Protein AF-A0A7S3I165-F1 (afdb_monomer_lite)

Structure (mmCIF, N/CA/C/O backbone):
data_AF-A0A7S3I165-F1
#
_entry.id   AF-A0A7S3I165-F1
#
loop_
_atom_site.group_PDB
_atom_site.id
_atom_site.type_symbol
_atom_site.label_atom_id
_atom_site.label_alt_id
_atom_site.label_comp_id
_atom_site.label_asym_id
_atom_site.label_entity_id
_atom_site.label_seq_id
_atom_site.pdbx_PDB_ins_code
_atom_site.Cartn_x
_atom_site.Cartn_y
_atom_site.Cartn_z
_atom_site.occupancy
_atom_site.B_iso_or_equiv
_atom_site.auth_seq_id
_atom_site.auth_comp_id
_atom_site.auth_asym_id
_atom_site.auth_atom_id
_atom_site.pdbx_PDB_model_num
ATOM 1 N N . MET A 1 1 ? 26.172 12.595 -16.858 1.00 38.69 1 MET A N 1
ATOM 2 C CA . MET A 1 1 ? 26.103 12.076 -15.472 1.00 38.69 1 MET A CA 1
ATOM 3 C C . MET A 1 1 ? 24.673 12.097 -14.900 1.00 38.69 1 MET A C 1
ATOM 5 O O . MET A 1 1 ? 24.503 12.187 -13.697 1.00 38.69 1 MET A O 1
ATOM 9 N N . GLY A 1 2 ? 23.632 11.937 -15.726 1.00 49.41 2 GLY A N 1
ATOM 10 C CA . GLY A 1 2 ? 22.274 11.614 -15.270 1.00 49.41 2 GLY A CA 1
ATOM 11 C C . GLY A 1 2 ? 21.888 10.296 -15.925 1.00 49.41 2 GLY A C 1
ATOM 12 O O . GLY A 1 2 ? 21.919 10.243 -17.148 1.00 49.41 2 GLY A O 1
ATOM 13 N N . ASN A 1 3 ? 21.726 9.228 -15.138 1.00 54.91 3 ASN A N 1
ATOM 14 C CA . ASN A 1 3 ? 21.084 7.957 -15.533 1.00 54.91 3 ASN A CA 1
ATOM 15 C C . ASN A 1 3 ? 21.240 6.853 -14.476 1.00 54.91 3 ASN A C 1
ATOM 17 O O . ASN A 1 3 ? 20.442 5.925 -14.469 1.00 54.91 3 ASN A O 1
ATOM 21 N N . ILE A 1 4 ? 22.240 6.921 -13.590 1.00 58.25 4 ILE A N 1
ATOM 22 C CA . ILE A 1 4 ? 22.475 5.845 -12.608 1.00 58.25 4 ILE A CA 1
ATOM 23 C C . ILE A 1 4 ? 21.462 5.932 -11.459 1.00 58.25 4 ILE A C 1
ATOM 25 O O . ILE A 1 4 ? 20.761 4.960 -11.199 1.00 58.25 4 ILE A O 1
ATOM 29 N N . ALA A 1 5 ? 21.303 7.114 -10.854 1.00 59.91 5 ALA A N 1
ATOM 30 C CA . ALA A 1 5 ? 20.347 7.326 -9.764 1.00 59.91 5 ALA A CA 1
ATOM 31 C C . ALA A 1 5 ? 18.891 7.043 -10.191 1.00 59.91 5 ALA A C 1
ATOM 33 O O . ALA A 1 5 ? 18.150 6.370 -9.478 1.00 59.91 5 ALA A O 1
ATOM 34 N N . ASP A 1 6 ? 18.500 7.470 -11.396 1.00 59.09 6 ASP A N 1
ATOM 35 C CA . ASP A 1 6 ? 17.156 7.218 -11.935 1.00 59.09 6 ASP A CA 1
ATOM 36 C C . ASP A 1 6 ? 16.904 5.737 -12.254 1.00 59.09 6 ASP A C 1
ATOM 38 O O . ASP A 1 6 ? 15.786 5.244 -12.082 1.00 59.09 6 ASP A O 1
ATOM 42 N N . ALA A 1 7 ? 17.923 5.009 -12.722 1.00 62.78 7 ALA A N 1
ATOM 43 C CA . ALA A 1 7 ? 17.817 3.573 -12.967 1.00 62.78 7 ALA A CA 1
ATOM 44 C C . ALA A 1 7 ? 17.691 2.786 -11.652 1.00 62.78 7 ALA A C 1
ATOM 46 O O . ALA A 1 7 ? 16.882 1.860 -11.555 1.00 62.78 7 ALA A O 1
ATOM 47 N N . GLU A 1 8 ? 18.433 3.186 -10.622 1.00 63.25 8 GLU A N 1
ATOM 48 C CA . GLU A 1 8 ? 18.399 2.565 -9.297 1.00 63.25 8 GLU A CA 1
ATOM 49 C C . GLU A 1 8 ? 17.051 2.798 -8.592 1.00 63.25 8 GLU A C 1
ATOM 51 O O . GLU A 1 8 ? 16.436 1.858 -8.084 1.00 63.25 8 GLU A O 1
ATOM 56 N N . LEU A 1 9 ? 16.508 4.018 -8.673 1.00 61.22 9 LEU A N 1
ATOM 57 C CA . LEU A 1 9 ? 15.174 4.373 -8.171 1.00 61.22 9 LEU A CA 1
ATOM 58 C C . LEU A 1 9 ? 14.053 3.541 -8.806 1.00 61.22 9 LEU A C 1
ATOM 60 O O . LEU A 1 9 ? 13.153 3.047 -8.110 1.00 61.22 9 LEU A O 1
ATOM 64 N N . LYS A 1 10 ? 14.107 3.362 -10.132 1.00 69.12 10 LYS A N 1
ATOM 65 C CA . LYS A 1 10 ? 13.148 2.528 -10.872 1.00 69.12 10 LYS A CA 1
ATOM 66 C C . LYS A 1 10 ? 13.268 1.059 -10.477 1.00 69.12 10 LYS A C 1
ATOM 68 O O . LYS A 1 10 ? 12.247 0.408 -10.260 1.00 69.12 10 LYS A O 1
ATOM 73 N N . THR A 1 11 ? 14.494 0.566 -10.318 1.00 78.50 11 THR A N 1
ATOM 74 C CA . THR A 1 11 ? 14.770 -0.816 -9.900 1.00 78.50 11 THR A CA 1
ATOM 75 C C . THR A 1 11 ? 14.236 -1.083 -8.494 1.00 78.50 11 THR A C 1
ATOM 77 O O . THR A 1 11 ? 13.520 -2.057 -8.281 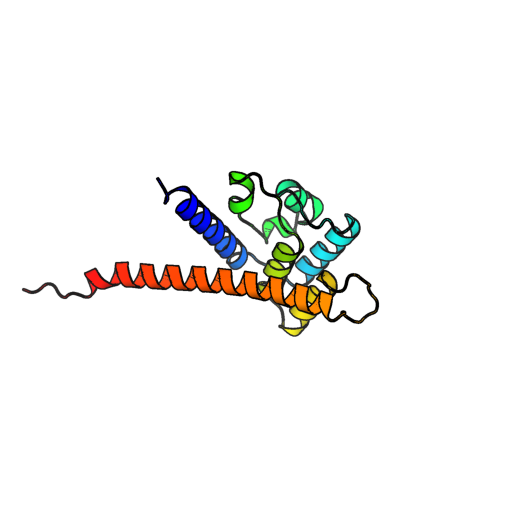1.00 78.50 11 THR A O 1
ATOM 80 N N . ASN A 1 12 ? 14.474 -0.180 -7.543 1.00 81.31 12 ASN A N 1
ATOM 81 C CA . ASN A 1 12 ? 14.004 -0.354 -6.169 1.00 81.31 12 ASN A CA 1
ATOM 82 C C . ASN A 1 12 ? 12.474 -0.276 -6.055 1.00 81.31 12 ASN A C 1
ATOM 84 O O . ASN A 1 12 ? 11.866 -1.031 -5.295 1.00 81.31 12 ASN A O 1
ATOM 88 N N . SER A 1 13 ? 11.835 0.593 -6.843 1.00 80.44 13 SER A N 1
ATOM 89 C CA . SER A 1 13 ? 10.369 0.683 -6.904 1.00 80.44 13 SER A CA 1
ATOM 90 C C . SER A 1 13 ? 9.738 -0.575 -7.514 1.00 80.44 13 SER A C 1
ATOM 92 O O . SER A 1 13 ? 8.709 -1.048 -7.028 1.00 80.44 13 SER A O 1
ATOM 94 N N . LEU A 1 14 ? 10.379 -1.153 -8.536 1.00 83.75 14 LEU A N 1
ATOM 95 C CA . LEU A 1 14 ? 9.994 -2.439 -9.119 1.00 83.75 14 LEU A CA 1
ATOM 96 C C . LEU A 1 14 ? 10.097 -3.573 -8.091 1.00 83.75 14 LEU A C 1
ATOM 98 O O . LEU A 1 14 ? 9.130 -4.310 -7.905 1.00 83.75 14 LEU A O 1
ATOM 102 N N . MET A 1 15 ? 11.231 -3.676 -7.395 1.00 87.44 15 MET A N 1
ATOM 103 C CA . MET A 1 15 ? 11.465 -4.709 -6.380 1.00 87.44 15 MET A CA 1
ATOM 104 C C . MET A 1 15 ? 10.423 -4.650 -5.258 1.00 87.44 15 MET A C 1
ATOM 106 O O . MET A 1 15 ? 9.931 -5.689 -4.814 1.00 87.44 15 MET A O 1
ATOM 110 N N . PHE A 1 16 ? 10.032 -3.446 -4.828 1.00 90.19 16 PHE A N 1
ATOM 111 C CA . PHE A 1 16 ? 8.940 -3.284 -3.871 1.00 90.19 16 PHE A CA 1
ATOM 112 C C . PHE A 1 16 ? 7.608 -3.799 -4.434 1.00 90.19 16 PHE A C 1
ATOM 114 O O . PHE A 1 16 ? 6.975 -4.642 -3.799 1.00 90.19 16 PHE A O 1
ATOM 121 N N . SER A 1 17 ? 7.204 -3.367 -5.634 1.00 87.00 17 SER A N 1
ATOM 122 C CA . SER A 1 17 ? 5.940 -3.806 -6.246 1.00 87.00 17 SER A CA 1
ATOM 123 C C . SER A 1 17 ? 5.863 -5.329 -6.389 1.00 87.00 17 SER A C 1
ATOM 125 O O . SER A 1 17 ? 4.840 -5.923 -6.061 1.00 87.00 17 SER A O 1
ATOM 127 N N . GLN A 1 18 ? 6.952 -5.968 -6.825 1.00 88.94 18 GLN A N 1
ATOM 128 C CA . GLN A 1 18 ? 7.033 -7.427 -6.937 1.00 88.94 18 GLN A CA 1
ATOM 129 C C . GLN A 1 18 ? 6.922 -8.114 -5.572 1.00 88.94 18 GLN A C 1
ATOM 131 O O . GLN A 1 18 ? 6.242 -9.129 -5.442 1.00 88.94 18 GLN A O 1
ATOM 136 N N . SER A 1 19 ? 7.552 -7.548 -4.538 1.00 92.75 19 SER A N 1
ATOM 137 C CA . SER A 1 19 ? 7.481 -8.091 -3.178 1.00 92.75 19 SER A CA 1
ATOM 138 C C . SER A 1 19 ? 6.066 -8.029 -2.587 1.00 92.75 19 SER A C 1
ATOM 140 O O . SER A 1 19 ? 5.623 -8.975 -1.934 1.00 92.75 19 SER A O 1
ATOM 142 N N . VAL A 1 20 ? 5.318 -6.957 -2.879 1.00 92.56 20 VAL A N 1
ATOM 143 C CA . VAL A 1 20 ? 3.907 -6.820 -2.488 1.00 92.56 20 VAL A CA 1
ATOM 144 C C . VAL A 1 20 ? 3.046 -7.841 -3.235 1.00 92.56 20 VAL A C 1
ATOM 146 O O . VAL A 1 20 ? 2.244 -8.527 -2.608 1.00 92.56 20 VAL A O 1
ATOM 149 N N . GLU A 1 21 ? 3.238 -7.986 -4.551 1.00 89.81 21 GLU A N 1
ATOM 150 C CA . GLU A 1 21 ? 2.507 -8.954 -5.384 1.00 89.81 21 GLU A CA 1
ATOM 151 C C . GLU A 1 21 ? 2.726 -10.409 -4.943 1.00 89.81 21 GLU A C 1
ATOM 153 O O . GLU A 1 21 ? 1.787 -11.206 -4.947 1.00 89.81 21 GLU A O 1
ATOM 158 N N . ALA A 1 22 ?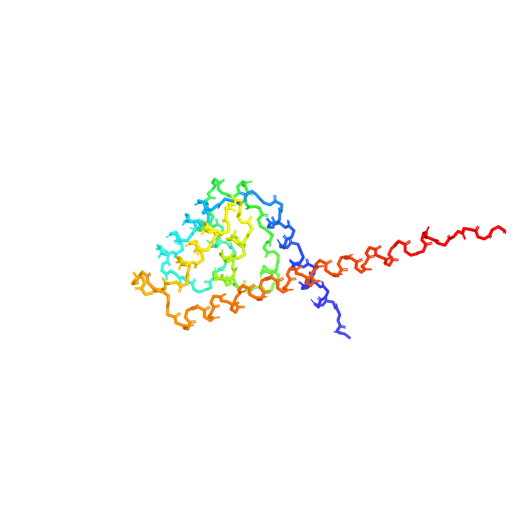 3.950 -10.750 -4.535 1.00 91.94 22 ALA A N 1
ATOM 159 C CA . ALA A 1 22 ? 4.300 -12.086 -4.062 1.00 91.94 22 ALA A CA 1
ATOM 160 C C . ALA A 1 22 ? 3.793 -12.389 -2.639 1.00 91.94 22 ALA A C 1
ATOM 162 O O . ALA A 1 22 ? 3.726 -13.554 -2.250 1.00 91.94 22 ALA A O 1
ATOM 163 N N . SER A 1 23 ? 3.440 -11.364 -1.858 1.00 94.25 23 SER A N 1
ATOM 164 C CA . SER A 1 23 ? 3.057 -11.512 -0.451 1.00 94.25 23 SER A CA 1
ATOM 165 C C . SER A 1 23 ? 1.638 -12.067 -0.269 1.00 94.25 23 SER A C 1
ATOM 167 O O . SER A 1 23 ? 0.723 -11.825 -1.072 1.00 94.25 23 SER A O 1
ATOM 169 N N . TYR A 1 24 ? 1.410 -12.785 0.834 1.00 94.06 24 TYR A N 1
ATOM 170 C CA . TYR A 1 24 ? 0.078 -13.231 1.236 1.00 94.06 24 TYR A CA 1
ATOM 171 C C . TYR A 1 24 ? -0.617 -12.206 2.141 1.00 94.06 24 TYR A C 1
ATOM 173 O O . TYR A 1 24 ? -0.615 -12.312 3.360 1.00 94.06 24 TYR A O 1
ATOM 181 N N . ILE A 1 25 ? -1.216 -11.177 1.535 1.00 95.31 25 ILE A N 1
ATOM 182 C CA . ILE A 1 25 ? -1.879 -10.091 2.272 1.00 95.31 25 ILE A CA 1
ATOM 183 C C . ILE A 1 25 ? -3.386 -10.364 2.363 1.00 95.31 25 ILE A C 1
ATOM 185 O O . ILE A 1 25 ? -4.042 -10.549 1.335 1.00 95.31 25 ILE A O 1
ATOM 189 N N . THR A 1 26 ? -3.959 -10.339 3.568 1.00 94.31 26 THR A N 1
ATOM 190 C CA . THR A 1 26 ? -5.417 -10.404 3.803 1.00 94.31 26 THR A CA 1
ATOM 191 C C . THR A 1 26 ? -5.950 -9.080 4.354 1.00 94.31 26 THR A C 1
ATOM 193 O O . THR A 1 26 ? -5.205 -8.281 4.920 1.00 94.31 26 THR A O 1
ATOM 196 N N . SER A 1 27 ? -7.256 -8.821 4.220 1.00 92.50 27 SER A N 1
ATOM 197 C CA . SER A 1 27 ? -7.851 -7.595 4.781 1.00 92.50 27 SER A CA 1
ATOM 198 C C . SER A 1 27 ? -7.791 -7.531 6.307 1.00 92.50 27 SER A C 1
ATOM 200 O O . SER A 1 27 ? -7.704 -6.428 6.846 1.00 92.50 27 SER A O 1
ATOM 202 N N . ASP A 1 28 ? -7.795 -8.672 6.996 1.00 93.44 28 ASP A N 1
ATOM 203 C CA . ASP A 1 28 ? -7.698 -8.724 8.458 1.00 93.44 28 ASP A CA 1
ATOM 204 C C . ASP A 1 28 ? -6.289 -8.368 8.940 1.00 93.44 28 ASP A C 1
ATOM 206 O O . ASP A 1 28 ? -6.134 -7.626 9.915 1.00 93.44 28 ASP A O 1
ATOM 210 N N . MET A 1 29 ? -5.258 -8.804 8.206 1.00 95.31 29 MET A N 1
ATOM 211 C CA . MET A 1 29 ? -3.881 -8.373 8.454 1.00 95.31 29 MET A CA 1
ATOM 212 C C . MET A 1 29 ? -3.762 -6.854 8.324 1.00 95.31 29 MET A C 1
ATOM 214 O O . MET A 1 29 ? -3.284 -6.196 9.246 1.00 95.31 29 MET A O 1
ATOM 218 N N . VAL A 1 30 ? -4.283 -6.271 7.238 1.00 95.50 30 VAL A N 1
ATOM 219 C CA . VAL A 1 30 ? -4.221 -4.813 7.049 1.00 95.50 30 VAL A CA 1
ATOM 220 C C . VAL A 1 30 ? -5.063 -4.069 8.092 1.00 95.50 30 VAL A C 1
ATOM 222 O O . VAL A 1 30 ? -4.609 -3.062 8.625 1.00 95.50 30 VAL A O 1
ATOM 225 N N . CYS A 1 31 ? -6.243 -4.572 8.475 1.00 94.19 31 CYS A N 1
ATOM 226 C CA . CYS A 1 31 ? -7.008 -4.005 9.596 1.00 94.19 31 CYS A CA 1
ATOM 227 C C . CYS A 1 31 ? -6.185 -3.973 10.889 1.00 94.19 31 CYS A C 1
ATOM 229 O O . CYS A 1 31 ? -6.216 -2.986 11.622 1.00 94.19 31 CYS A O 1
ATOM 231 N N . THR A 1 32 ? -5.438 -5.041 11.161 1.00 95.19 32 THR A N 1
ATOM 232 C CA . THR A 1 32 ? -4.583 -5.136 12.345 1.00 95.19 32 THR A CA 1
ATOM 233 C C . THR A 1 32 ? -3.427 -4.139 12.276 1.00 95.19 32 THR A C 1
ATOM 235 O O . THR A 1 32 ? -3.154 -3.454 13.262 1.00 95.19 32 THR A O 1
ATOM 238 N N . MET A 1 33 ? -2.807 -3.977 11.103 1.00 95.94 33 MET A N 1
ATOM 239 C CA . MET A 1 33 ? -1.793 -2.944 10.859 1.00 95.94 33 MET A CA 1
ATOM 240 C C . MET A 1 33 ? -2.343 -1.531 11.084 1.00 95.94 33 MET A C 1
ATOM 242 O O . MET A 1 33 ? -1.701 -0.733 11.76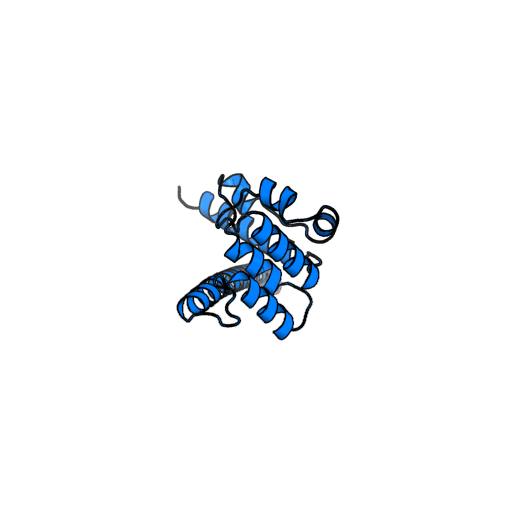1 1.00 95.94 33 MET A O 1
ATOM 246 N N . VAL A 1 34 ? -3.546 -1.227 10.581 1.00 95.19 34 VAL A N 1
ATOM 247 C CA . VAL A 1 34 ? -4.212 0.073 10.783 1.00 95.19 34 VAL A CA 1
ATOM 248 C C . VAL A 1 34 ? -4.490 0.319 12.264 1.00 95.19 34 VAL A C 1
ATOM 250 O O . VAL A 1 34 ? -4.199 1.398 12.771 1.00 95.19 34 VAL A O 1
ATOM 253 N N . ASN A 1 35 ? -4.994 -0.681 12.989 1.00 93.88 35 ASN A N 1
ATOM 254 C CA . ASN A 1 35 ? -5.229 -0.555 14.428 1.00 93.88 35 ASN A CA 1
ATOM 255 C C . ASN A 1 35 ? -3.927 -0.261 15.187 1.00 93.88 35 ASN A C 1
ATOM 257 O O . ASN A 1 35 ? -3.902 0.620 16.041 1.00 93.88 35 ASN A O 1
ATOM 261 N N . ARG A 1 36 ? -2.829 -0.938 14.839 1.00 94.69 36 ARG A N 1
ATOM 262 C CA . ARG A 1 36 ? -1.507 -0.685 15.428 1.00 94.69 36 ARG A CA 1
ATOM 263 C C . ARG A 1 36 ? -0.976 0.695 15.084 1.00 94.69 36 ARG A C 1
ATOM 265 O O . ARG A 1 36 ? -0.475 1.386 15.965 1.00 94.69 36 ARG A O 1
ATOM 272 N N . TRP A 1 37 ? -1.106 1.117 13.833 1.00 95.62 37 TRP A N 1
ATOM 273 C CA . TRP A 1 37 ? -0.741 2.463 13.406 1.00 95.62 37 TRP A CA 1
ATOM 274 C C . TRP A 1 37 ? -1.508 3.524 14.208 1.00 95.62 37 TRP A C 1
ATOM 276 O O . TRP A 1 37 ? -0.896 4.461 14.722 1.00 95.62 37 TRP A O 1
ATOM 286 N N . ASN A 1 38 ? -2.806 3.306 14.440 1.00 92.31 38 ASN A N 1
ATOM 287 C CA . ASN A 1 38 ? -3.629 4.151 15.306 1.00 92.31 38 ASN A CA 1
ATOM 288 C C . ASN A 1 38 ? -3.122 4.172 16.754 1.00 92.31 38 ASN A C 1
ATOM 290 O O . ASN A 1 38 ? -2.976 5.249 17.329 1.00 92.31 38 ASN A O 1
ATOM 294 N N . SER A 1 39 ? -2.792 3.012 17.328 1.00 93.62 39 SER A N 1
ATOM 295 C CA . SER A 1 39 ? -2.222 2.913 18.680 1.00 93.62 39 SER A CA 1
ATOM 296 C C . SER A 1 39 ? -0.842 3.565 18.816 1.00 93.62 39 SER A C 1
ATOM 298 O O . SER A 1 39 ? -0.466 3.958 19.913 1.00 93.62 39 SER A O 1
ATOM 300 N N . ASN A 1 40 ? -0.101 3.715 17.716 1.00 93.44 40 ASN A N 1
ATOM 301 C CA . ASN A 1 40 ? 1.185 4.417 17.675 1.00 93.44 40 ASN A CA 1
ATOM 302 C C . ASN A 1 40 ? 1.036 5.931 17.415 1.00 93.44 40 ASN A C 1
ATOM 304 O O . ASN A 1 40 ? 2.021 6.595 17.108 1.00 93.44 40 ASN A O 1
ATOM 308 N N . GLY A 1 41 ? -0.176 6.487 17.518 1.00 92.81 41 GLY A N 1
ATOM 309 C CA . GLY A 1 41 ? -0.426 7.920 17.329 1.00 92.81 41 GLY A CA 1
ATOM 310 C C . GLY A 1 41 ? -0.571 8.352 15.868 1.00 92.81 41 GLY A C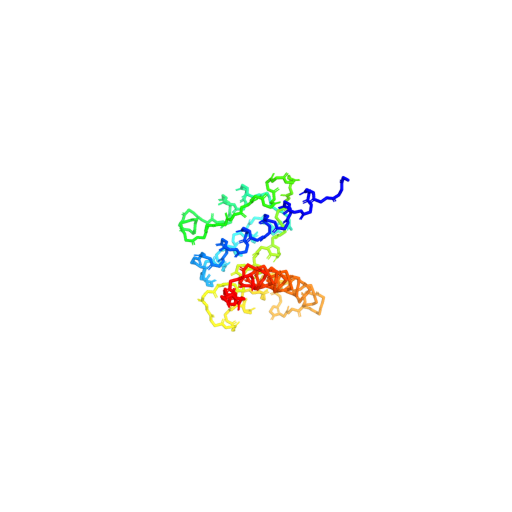 1
ATOM 311 O O . GLY A 1 41 ? -0.480 9.541 15.585 1.00 92.81 41 GLY A O 1
ATOM 312 N N . LYS A 1 42 ? -0.799 7.406 14.944 1.00 93.06 42 LYS A N 1
ATOM 313 C CA . LYS A 1 42 ? -0.971 7.650 13.499 1.00 93.06 42 LYS A CA 1
ATOM 314 C C . LYS A 1 42 ? 0.159 8.490 12.867 1.00 93.06 42 LYS A C 1
ATOM 316 O O . LYS A 1 42 ? -0.126 9.484 12.198 1.00 93.06 42 LYS A O 1
ATOM 321 N N . PRO A 1 43 ? 1.444 8.129 13.047 1.00 95.56 43 PRO A N 1
ATOM 322 C CA . PRO A 1 43 ? 2.538 8.880 12.440 1.00 95.56 43 PRO A CA 1
ATOM 323 C C . PRO A 1 43 ? 2.395 8.902 10.913 1.00 95.56 43 PRO A C 1
ATOM 325 O O . PRO A 1 43 ? 2.112 7.873 10.299 1.00 95.56 43 PRO A O 1
ATOM 328 N N . ILE A 1 44 ? 2.589 10.071 10.301 1.00 95.69 44 ILE A N 1
ATOM 329 C CA . ILE A 1 44 ? 2.494 10.240 8.839 1.00 95.69 44 ILE A CA 1
ATOM 330 C C . ILE A 1 44 ? 3.641 9.498 8.143 1.00 95.69 44 ILE A C 1
ATOM 332 O O . ILE A 1 44 ? 3.436 8.850 7.116 1.00 95.69 44 ILE A O 1
ATOM 336 N N . PHE A 1 45 ? 4.829 9.567 8.743 1.00 96.56 45 PHE A N 1
ATOM 337 C CA . PHE A 1 45 ? 6.052 8.951 8.254 1.00 96.56 45 PHE A CA 1
ATOM 338 C C . PHE A 1 45 ? 6.611 7.977 9.288 1.00 96.56 45 PHE A C 1
ATOM 340 O O . PHE A 1 45 ? 6.515 8.224 10.491 1.00 96.56 45 PHE A O 1
ATOM 347 N N . MET A 1 46 ? 7.175 6.864 8.826 1.00 96.19 46 MET A N 1
ATOM 348 C CA . MET A 1 46 ? 7.757 5.845 9.694 1.00 96.19 46 MET A CA 1
ATOM 349 C C . MET A 1 46 ? 8.992 5.212 9.055 1.00 96.19 46 MET A C 1
ATOM 351 O O . MET A 1 46 ? 8.953 4.803 7.896 1.00 96.19 46 MET A O 1
ATOM 355 N N . GLY A 1 47 ? 10.072 5.061 9.818 1.00 95.06 47 GLY A N 1
ATOM 356 C CA . GLY A 1 47 ? 11.255 4.353 9.339 1.00 95.06 47 GLY A CA 1
ATOM 357 C C . GLY A 1 47 ? 10.947 2.877 9.017 1.00 95.06 47 GLY A C 1
ATOM 358 O O . GLY A 1 47 ? 10.131 2.259 9.707 1.00 95.06 47 GLY A O 1
ATOM 359 N N . PRO A 1 48 ? 11.614 2.248 8.029 1.00 93.25 48 PRO A N 1
ATOM 360 C CA . PRO A 1 48 ? 11.356 0.849 7.662 1.00 93.25 48 PRO A CA 1
ATOM 361 C C . PRO A 1 48 ? 11.475 -0.150 8.814 1.00 93.25 48 PRO A C 1
ATOM 363 O O . PRO A 1 48 ? 10.692 -1.095 8.906 1.00 93.25 48 PRO A O 1
ATOM 366 N N . LYS A 1 49 ? 12.433 0.078 9.720 1.00 90.94 49 LYS A N 1
ATOM 367 C CA . LYS A 1 49 ? 12.610 -0.742 10.921 1.00 90.94 49 LYS A CA 1
ATOM 368 C C . LYS A 1 49 ? 11.409 -0.623 11.862 1.00 90.94 49 LYS A C 1
ATOM 370 O O . LYS A 1 49 ? 10.868 -1.641 12.276 1.00 90.94 49 LYS A O 1
ATOM 375 N N . ASP A 1 50 ? 10.957 0.598 12.140 1.00 93.00 50 ASP A N 1
ATOM 376 C CA . ASP A 1 50 ? 9.791 0.829 12.995 1.00 93.00 50 ASP A CA 1
ATOM 377 C C . ASP A 1 50 ? 8.513 0.259 12.374 1.00 93.00 50 ASP A C 1
ATOM 379 O O . ASP A 1 50 ? 7.707 -0.339 13.082 1.00 93.00 50 ASP A O 1
ATOM 383 N N . PHE A 1 51 ? 8.346 0.365 11.052 1.00 94.19 51 PHE A N 1
ATOM 384 C CA . PHE A 1 51 ? 7.221 -0.265 10.360 1.00 94.19 51 PHE A CA 1
ATOM 385 C C . PHE A 1 51 ? 7.240 -1.782 10.547 1.00 94.19 51 PHE A C 1
ATOM 387 O O . PHE A 1 51 ? 6.229 -2.380 10.925 1.00 94.19 51 PHE A O 1
ATOM 394 N N . LYS A 1 52 ? 8.407 -2.400 10.354 1.00 91.38 52 LYS A N 1
ATOM 395 C CA . LYS A 1 52 ? 8.575 -3.838 10.541 1.00 91.38 52 LYS A CA 1
ATOM 396 C C . LYS A 1 52 ? 8.317 -4.286 11.984 1.00 91.38 52 LYS A C 1
ATOM 398 O O . LYS A 1 52 ? 7.719 -5.331 12.182 1.00 91.38 52 LYS A O 1
ATOM 403 N N . GLU A 1 53 ? 8.772 -3.531 12.979 1.00 90.81 53 GLU A N 1
ATOM 404 C CA . GLU A 1 53 ? 8.707 -3.946 14.388 1.00 90.81 53 GLU A CA 1
ATOM 405 C C . GLU A 1 53 ? 7.372 -3.595 15.061 1.00 90.81 53 GLU A C 1
ATOM 407 O O . GLU A 1 53 ? 6.887 -4.337 15.917 1.00 90.81 53 GLU A O 1
ATOM 412 N N . ARG A 1 54 ? 6.767 -2.459 14.697 1.00 93.00 54 ARG A N 1
ATOM 413 C CA . ARG A 1 54 ? 5.590 -1.908 15.390 1.00 93.00 54 ARG A CA 1
ATOM 414 C C . ARG A 1 54 ? 4.288 -2.143 14.639 1.00 93.00 54 ARG A C 1
ATOM 416 O O . ARG A 1 54 ? 3.233 -2.229 15.270 1.00 93.00 54 ARG A O 1
ATOM 423 N N . ILE A 1 55 ? 4.339 -2.229 13.309 1.00 94.94 55 ILE A N 1
ATOM 424 C CA . ILE A 1 55 ? 3.147 -2.358 12.462 1.00 94.94 55 ILE A CA 1
ATOM 425 C C . ILE A 1 55 ? 2.985 -3.799 11.994 1.00 94.94 55 ILE A C 1
ATOM 427 O O . ILE A 1 55 ? 1.979 -4.427 12.333 1.00 94.94 55 ILE A O 1
ATOM 431 N N . LEU A 1 56 ? 3.987 -4.344 11.302 1.00 89.88 56 LEU A N 1
ATOM 432 C CA . LEU A 1 56 ? 4.041 -5.768 10.974 1.00 89.88 56 LEU A CA 1
ATOM 433 C C . LEU A 1 56 ? 4.234 -6.574 12.263 1.00 89.88 56 LEU A C 1
ATOM 435 O O . LEU A 1 56 ? 5.171 -6.373 13.027 1.00 89.88 56 LEU A O 1
ATOM 439 N N . THR A 1 57 ? 3.291 -7.454 12.570 1.00 78.00 57 THR A N 1
ATOM 440 C CA . THR A 1 57 ? 3.475 -8.433 13.642 1.00 78.00 57 THR A CA 1
ATOM 441 C C . THR A 1 57 ? 4.499 -9.495 13.208 1.00 78.00 57 THR A C 1
ATOM 443 O O . THR A 1 57 ? 4.760 -9.668 12.016 1.00 78.00 57 THR A O 1
ATOM 446 N N . SER A 1 58 ? 5.051 -10.259 14.155 1.00 74.06 58 SER A N 1
ATOM 447 C CA . SER A 1 58 ? 5.965 -11.368 13.842 1.00 74.06 58 SER A CA 1
ATOM 448 C C . SER A 1 58 ? 5.310 -12.484 13.016 1.00 74.06 58 SER A C 1
ATOM 450 O O . SER A 1 58 ? 5.990 -13.126 12.221 1.00 74.06 58 SER A O 1
ATOM 452 N N . ASP A 1 59 ? 4.003 -12.705 13.172 1.00 78.38 59 ASP A N 1
ATOM 453 C CA . ASP A 1 59 ? 3.212 -13.642 12.368 1.00 78.38 59 ASP A CA 1
ATOM 454 C C . ASP A 1 59 ? 2.933 -13.113 10.950 1.00 78.38 59 ASP A C 1
ATOM 456 O O . ASP A 1 59 ? 2.973 -13.887 9.997 1.00 78.38 59 ASP A O 1
ATOM 460 N N . MET A 1 60 ? 2.747 -11.801 10.767 1.00 86.31 60 MET A N 1
ATOM 461 C CA . MET A 1 60 ? 2.558 -11.209 9.435 1.00 86.31 60 MET A CA 1
ATOM 462 C C . MET A 1 60 ? 3.851 -11.122 8.628 1.00 86.31 60 MET A C 1
ATOM 464 O O . MET A 1 60 ? 3.792 -11.230 7.409 1.00 86.31 60 MET A O 1
ATOM 468 N N . ASP A 1 61 ? 5.010 -10.944 9.267 1.00 78.94 61 ASP A N 1
ATOM 469 C CA . ASP A 1 61 ? 6.306 -10.830 8.572 1.00 78.94 61 ASP A CA 1
ATOM 470 C C . ASP A 1 61 ? 6.673 -12.106 7.787 1.00 78.94 61 ASP A C 1
ATOM 472 O O . ASP A 1 61 ? 7.414 -12.051 6.805 1.00 78.94 61 ASP A O 1
ATOM 476 N N . GLN A 1 62 ? 6.122 -13.265 8.170 1.00 83.25 62 GLN A N 1
ATOM 477 C CA . GLN A 1 62 ? 6.311 -14.514 7.423 1.00 83.25 62 GLN A CA 1
ATOM 478 C C . GLN A 1 62 ? 5.553 -14.520 6.090 1.00 83.25 62 GLN A C 1
ATOM 480 O O . GLN A 1 62 ? 6.047 -15.080 5.108 1.00 83.25 62 GLN A O 1
ATOM 485 N N . GLU A 1 63 ? 4.392 -13.867 6.053 1.00 87.94 63 GLU A N 1
ATOM 486 C CA . GLU A 1 63 ? 3.475 -13.828 4.910 1.00 87.94 63 GLU A CA 1
ATOM 487 C C . GLU A 1 63 ? 3.683 -12.578 4.036 1.00 87.94 63 GLU A C 1
ATOM 489 O O . GLU A 1 63 ? 3.471 -12.603 2.820 1.00 87.94 63 GLU A O 1
ATOM 494 N N . ILE A 1 64 ? 4.121 -11.474 4.646 1.00 89.31 64 ILE A N 1
ATOM 495 C CA . ILE A 1 64 ? 4.259 -10.150 4.035 1.00 89.31 64 ILE A CA 1
ATOM 496 C C . ILE A 1 64 ? 5.740 -9.772 3.987 1.00 89.31 64 ILE A C 1
ATOM 498 O O . ILE A 1 64 ? 6.282 -9.114 4.874 1.00 89.31 64 ILE A O 1
ATOM 502 N N . LYS A 1 65 ? 6.408 -10.192 2.909 1.00 89.25 65 LYS A N 1
ATOM 503 C CA . LYS A 1 65 ? 7.857 -10.040 2.722 1.00 89.25 65 LYS A CA 1
ATOM 504 C C . LYS A 1 65 ? 8.171 -8.830 1.854 1.00 89.25 65 LYS A C 1
ATOM 506 O O . LYS A 1 65 ? 8.521 -8.973 0.686 1.00 89.25 65 LYS A O 1
ATOM 511 N N . LEU A 1 66 ? 8.033 -7.634 2.421 1.00 91.06 66 LEU A N 1
ATOM 512 C CA . LEU A 1 66 ? 8.257 -6.386 1.686 1.00 91.06 66 LEU A CA 1
ATOM 513 C C . LEU A 1 66 ? 9.743 -6.101 1.461 1.00 91.06 66 LEU A C 1
ATOM 515 O O . LEU A 1 66 ? 10.576 -6.266 2.354 1.00 91.06 66 LEU A O 1
ATOM 519 N N . ASN A 1 67 ? 10.068 -5.602 0.269 1.00 91.00 67 ASN A N 1
ATOM 520 C CA . ASN A 1 67 ? 11.398 -5.101 -0.047 1.00 91.00 67 ASN A CA 1
ATOM 521 C C . ASN A 1 67 ? 11.504 -3.601 0.274 1.00 91.00 67 ASN A C 1
ATOM 523 O O . ASN A 1 67 ? 10.925 -2.761 -0.414 1.00 91.00 67 ASN A O 1
ATOM 527 N N . TYR A 1 68 ? 12.286 -3.263 1.302 1.00 89.50 68 TYR A N 1
ATOM 528 C CA . TYR A 1 68 ? 12.447 -1.887 1.782 1.00 89.50 68 TYR A CA 1
ATOM 529 C C . TYR A 1 68 ? 13.607 -1.114 1.138 1.00 89.50 68 TYR A C 1
ATOM 531 O O . TYR A 1 68 ? 13.867 0.020 1.542 1.00 89.50 68 TYR A O 1
ATOM 539 N N . MET A 1 69 ? 14.304 -1.676 0.139 1.00 86.69 69 MET A N 1
ATOM 540 C CA . MET A 1 69 ? 15.495 -1.046 -0.456 1.00 86.69 69 MET A CA 1
ATOM 541 C C . MET A 1 69 ? 15.218 0.365 -0.973 1.00 86.69 69 MET A C 1
ATOM 543 O O . MET A 1 69 ? 16.054 1.241 -0.789 1.00 86.69 69 MET A O 1
ATOM 547 N N . LYS A 1 70 ? 14.016 0.615 -1.516 1.00 85.69 70 LYS A N 1
ATOM 548 C CA . LYS A 1 70 ? 13.567 1.953 -1.944 1.00 85.69 70 LYS A CA 1
ATOM 549 C C . LYS A 1 70 ? 13.795 3.018 -0.867 1.00 85.69 70 LYS A C 1
ATOM 551 O O . LYS A 1 70 ? 14.240 4.110 -1.199 1.00 85.69 70 LYS A O 1
ATOM 556 N N . TRP A 1 71 ? 13.495 2.708 0.390 1.00 90.12 71 TRP A N 1
ATOM 557 C CA . TRP A 1 71 ? 13.614 3.642 1.509 1.00 90.12 71 TRP A CA 1
ATOM 558 C C . TRP A 1 71 ? 15.003 3.605 2.138 1.00 90.12 71 TRP A C 1
ATOM 560 O O . TRP A 1 71 ? 15.579 4.653 2.419 1.00 90.12 71 TRP A O 1
ATOM 570 N N . LEU A 1 72 ? 15.573 2.406 2.293 1.00 88.25 72 LEU A N 1
ATOM 571 C CA . LEU A 1 72 ? 16.866 2.215 2.948 1.00 88.25 72 LEU A CA 1
ATOM 572 C C . LEU A 1 72 ? 18.024 2.868 2.186 1.00 88.25 72 LEU A C 1
ATOM 574 O O . LEU A 1 72 ? 18.861 3.508 2.815 1.00 88.25 72 LEU A O 1
ATOM 578 N N . THR A 1 73 ? 18.077 2.755 0.854 1.00 85.31 73 THR A N 1
ATOM 579 C CA . THR A 1 73 ? 19.198 3.321 0.078 1.00 85.31 73 THR A CA 1
ATOM 580 C C . THR A 1 73 ? 19.190 4.845 0.038 1.00 85.31 73 THR A C 1
ATOM 582 O O . THR A 1 73 ? 20.229 5.457 -0.183 1.00 85.31 73 THR A O 1
ATOM 585 N N . GLN A 1 74 ? 18.029 5.461 0.263 1.00 81.12 74 GLN A N 1
ATOM 586 C CA . GLN A 1 74 ? 17.852 6.912 0.222 1.00 81.12 74 GLN A CA 1
ATOM 587 C C . GLN A 1 74 ? 17.759 7.544 1.616 1.00 81.12 74 GLN A C 1
ATOM 589 O O . GLN A 1 74 ? 17.665 8.763 1.717 1.00 81.12 74 GLN A O 1
ATOM 594 N N . GLY A 1 75 ? 17.753 6.736 2.684 1.00 86.00 75 GLY A N 1
ATOM 595 C CA . GLY A 1 75 ? 17.515 7.221 4.045 1.00 86.00 75 GLY A CA 1
ATOM 596 C C . GLY A 1 75 ? 16.153 7.905 4.206 1.00 86.00 75 GLY A C 1
ATOM 597 O O . GLY A 1 75 ? 16.048 8.880 4.944 1.00 86.00 75 GLY A O 1
ATOM 598 N N . LEU A 1 76 ? 15.133 7.437 3.477 1.00 90.00 76 LEU A N 1
ATOM 599 C CA . LEU A 1 76 ? 13.783 8.005 3.501 1.00 90.00 76 LEU A CA 1
ATOM 600 C C . LEU A 1 76 ? 12.875 7.248 4.465 1.00 90.00 76 LEU A C 1
ATOM 602 O O . LEU A 1 76 ? 12.976 6.028 4.607 1.00 90.00 76 LEU A O 1
ATOM 606 N N . ASP A 1 77 ? 11.907 7.963 5.026 1.00 94.38 77 ASP A N 1
ATOM 607 C CA . ASP A 1 77 ? 10.814 7.356 5.775 1.00 94.38 77 ASP A CA 1
ATOM 608 C C . ASP A 1 77 ? 9.683 6.879 4.854 1.00 94.38 77 ASP A C 1
ATOM 610 O O . ASP A 1 77 ? 9.465 7.379 3.745 1.00 94.38 77 ASP A O 1
ATOM 614 N N . ILE A 1 78 ? 8.942 5.882 5.331 1.00 94.75 78 ILE A N 1
ATOM 615 C CA . ILE A 1 78 ? 7.755 5.344 4.676 1.00 94.75 78 ILE A CA 1
ATOM 616 C C . ILE A 1 78 ? 6.584 6.287 4.928 1.00 94.75 78 ILE A C 1
ATOM 618 O O . ILE A 1 78 ? 6.220 6.527 6.076 1.00 94.75 78 ILE A O 1
ATOM 622 N N . ASP A 1 79 ? 5.947 6.758 3.858 1.00 95.25 79 ASP A N 1
ATOM 623 C CA . ASP A 1 79 ? 4.624 7.377 3.936 1.00 95.25 79 ASP A CA 1
ATOM 624 C C . ASP A 1 79 ? 3.588 6.305 4.306 1.00 95.25 79 ASP A C 1
ATOM 626 O O . ASP A 1 79 ? 3.316 5.373 3.538 1.00 95.25 79 ASP A O 1
ATOM 630 N N . MET A 1 80 ? 3.023 6.421 5.507 1.00 95.94 80 MET A N 1
ATOM 631 C CA . MET A 1 80 ? 2.134 5.407 6.072 1.00 95.94 80 MET A CA 1
ATOM 632 C C . MET A 1 80 ? 0.805 5.300 5.324 1.00 95.94 80 MET A C 1
ATOM 634 O O . MET A 1 80 ? 0.266 4.199 5.194 1.00 95.94 80 MET A O 1
ATOM 638 N N . PHE A 1 81 ? 0.298 6.409 4.781 1.00 95.25 81 PHE A N 1
ATOM 639 C CA . PHE A 1 81 ? -0.922 6.399 3.977 1.00 95.25 81 PHE A CA 1
ATOM 640 C C . PHE A 1 81 ? -0.694 5.675 2.652 1.00 95.25 81 PHE A C 1
ATOM 642 O O . PHE A 1 81 ? -1.526 4.864 2.248 1.00 95.25 81 PHE A O 1
ATOM 649 N N . GLU A 1 82 ? 0.437 5.930 1.988 1.00 93.50 82 GLU A N 1
ATOM 650 C CA . GLU A 1 82 ? 0.812 5.222 0.759 1.00 93.50 82 GLU A CA 1
ATOM 651 C C . GLU A 1 82 ? 0.994 3.722 1.025 1.00 93.50 82 GLU A C 1
ATOM 653 O O . GLU A 1 82 ? 0.387 2.897 0.339 1.00 93.50 82 GLU A O 1
ATOM 658 N N . MET A 1 83 ? 1.768 3.361 2.052 1.00 95.06 83 MET A N 1
ATOM 659 C CA . MET A 1 83 ? 2.060 1.965 2.382 1.00 95.06 83 MET A CA 1
ATOM 660 C C . MET A 1 83 ? 0.792 1.172 2.715 1.00 95.06 83 MET A C 1
ATOM 662 O O . MET A 1 83 ? 0.525 0.138 2.100 1.00 95.06 83 MET A O 1
ATOM 666 N N . LEU A 1 84 ? -0.033 1.660 3.648 1.00 95.69 84 LEU A N 1
ATOM 667 C CA . LEU A 1 84 ? -1.256 0.961 4.055 1.00 95.69 84 LEU A CA 1
ATOM 668 C C . LEU A 1 84 ? -2.289 0.899 2.921 1.00 95.69 84 LEU A C 1
ATOM 670 O O . LEU A 1 84 ? -3.023 -0.087 2.815 1.00 95.69 84 LEU A O 1
ATOM 674 N N . SER A 1 85 ? -2.319 1.899 2.035 1.00 95.44 85 SER A N 1
ATOM 675 C CA . SER A 1 85 ? -3.171 1.877 0.841 1.00 95.44 85 SER A CA 1
ATOM 676 C C . SER A 1 85 ? -2.731 0.822 -0.162 1.00 95.44 85 SER A C 1
ATOM 678 O O . SER A 1 85 ? -3.567 0.057 -0.638 1.00 95.44 85 SER A O 1
ATOM 680 N N . VAL A 1 86 ? -1.429 0.726 -0.447 1.00 94.56 86 VAL A N 1
ATOM 681 C CA . VAL A 1 86 ? -0.883 -0.319 -1.323 1.00 94.56 86 VAL A CA 1
ATOM 682 C C . VAL A 1 86 ? -1.226 -1.698 -0.762 1.00 94.56 86 VAL A C 1
ATOM 684 O O . VAL A 1 86 ? -1.822 -2.510 -1.466 1.00 94.56 86 VAL A O 1
ATOM 687 N N . LEU A 1 87 ? -0.959 -1.948 0.520 1.00 95.31 87 LEU A N 1
ATOM 688 C CA . LEU A 1 87 ? -1.288 -3.234 1.143 1.00 95.31 87 LEU A CA 1
ATOM 689 C C . LEU A 1 87 ? -2.799 -3.524 1.106 1.00 95.31 87 LEU A C 1
ATOM 691 O O . LEU A 1 87 ? -3.201 -4.651 0.823 1.00 95.31 87 LEU A O 1
ATOM 695 N N . SER A 1 88 ? -3.647 -2.508 1.301 1.00 95.62 88 SER A N 1
ATOM 696 C CA . SER A 1 88 ? -5.108 -2.639 1.175 1.00 95.62 88 SER A CA 1
ATOM 697 C C . SER A 1 88 ? -5.550 -3.011 -0.242 1.00 95.62 88 SER A C 1
ATOM 699 O O . SER A 1 88 ? -6.449 -3.834 -0.407 1.00 95.62 88 SER A O 1
ATOM 701 N N . LEU A 1 89 ? -4.931 -2.424 -1.271 1.00 93.06 89 LEU A N 1
ATOM 702 C CA . LEU A 1 89 ? -5.246 -2.706 -2.674 1.00 93.06 89 LEU A CA 1
ATOM 703 C C . LEU A 1 89 ? -4.869 -4.138 -3.074 1.00 93.06 89 LEU A C 1
ATOM 705 O O . LEU A 1 89 ? -5.620 -4.781 -3.811 1.00 93.06 89 LEU A O 1
ATOM 709 N N . TYR A 1 90 ? -3.741 -4.635 -2.563 1.00 93.25 90 TYR A N 1
ATOM 710 C CA . TYR A 1 90 ? -3.238 -5.984 -2.835 1.00 93.25 90 TYR A CA 1
ATOM 711 C C . TYR A 1 90 ? -3.815 -7.065 -1.907 1.00 93.25 90 TYR A C 1
ATOM 713 O O . TYR A 1 90 ? -3.597 -8.255 -2.140 1.00 93.25 90 TYR A O 1
ATOM 721 N N . ALA A 1 91 ? -4.600 -6.691 -0.893 1.00 94.94 91 ALA A N 1
ATOM 722 C CA . ALA A 1 91 ? -5.238 -7.645 0.005 1.00 94.94 91 ALA A CA 1
ATOM 723 C C . ALA A 1 91 ? -6.188 -8.603 -0.744 1.00 94.94 91 ALA A C 1
ATOM 725 O O . ALA A 1 91 ? -7.022 -8.191 -1.555 1.00 94.94 91 ALA A O 1
ATOM 726 N N . ARG A 1 92 ? -6.115 -9.902 -0.443 1.00 93.81 92 ARG A N 1
ATOM 727 C CA . ARG A 1 92 ? -7.007 -10.947 -0.974 1.00 93.81 92 ARG A CA 1
ATOM 728 C C . ARG A 1 92 ? -8.380 -10.865 -0.314 1.00 93.81 92 ARG A C 1
ATOM 730 O O . ARG A 1 92 ? -8.658 -11.536 0.673 1.00 93.81 92 ARG A O 1
ATOM 737 N N . SER A 1 93 ? -9.232 -10.003 -0.848 1.00 93.62 93 SER A N 1
ATOM 738 C CA . SER A 1 93 ? -10.591 -9.785 -0.363 1.00 93.62 93 SER A CA 1
ATOM 739 C C . SER A 1 93 ? -11.460 -9.131 -1.435 1.00 93.62 93 SER A C 1
ATOM 741 O O . SER A 1 93 ? -10.981 -8.757 -2.510 1.00 93.62 93 SER A O 1
ATOM 743 N N . SER A 1 94 ? -12.756 -9.002 -1.149 1.00 94.75 94 SER A N 1
ATOM 744 C CA . SER A 1 94 ? -13.669 -8.266 -2.017 1.00 94.75 94 SER A CA 1
ATOM 745 C C . SER A 1 94 ? -13.300 -6.785 -2.071 1.00 94.75 94 SER A C 1
ATOM 747 O O . SER A 1 94 ? -12.779 -6.209 -1.114 1.00 94.75 94 SER A O 1
ATOM 749 N N . ILE A 1 95 ? -13.647 -6.132 -3.178 1.00 91.50 95 ILE A N 1
ATOM 750 C CA . ILE A 1 95 ? -13.421 -4.695 -3.338 1.00 91.50 95 ILE A CA 1
ATOM 751 C C . ILE A 1 95 ? -14.073 -3.882 -2.206 1.00 91.50 95 ILE A C 1
ATOM 753 O O . ILE A 1 95 ? -13.466 -2.955 -1.676 1.00 91.50 95 ILE A O 1
ATOM 757 N N . SER A 1 96 ? -15.265 -4.288 -1.758 1.00 93.44 96 SER A N 1
ATOM 758 C CA . SER A 1 96 ? -15.968 -3.660 -0.638 1.00 93.44 96 SER A CA 1
ATOM 759 C C . SER A 1 96 ? -15.194 -3.776 0.675 1.00 93.44 96 SER A C 1
ATOM 761 O O . SER A 1 96 ? -15.166 -2.820 1.445 1.00 93.44 96 SER A O 1
ATOM 763 N N . ALA A 1 97 ? -14.548 -4.916 0.943 1.00 91.56 97 ALA A N 1
ATOM 764 C CA . ALA A 1 97 ? -13.709 -5.078 2.129 1.00 91.56 97 ALA A CA 1
ATOM 765 C C . ALA A 1 97 ? -12.478 -4.162 2.069 1.00 91.56 97 ALA A C 1
ATOM 767 O O . ALA A 1 97 ? -12.177 -3.484 3.049 1.00 91.56 97 ALA A O 1
ATOM 768 N N . ARG A 1 98 ? -11.824 -4.056 0.905 1.00 93.81 98 ARG A N 1
ATOM 769 C CA . ARG A 1 98 ? -10.691 -3.136 0.698 1.00 93.81 98 ARG A CA 1
ATOM 770 C C . ARG A 1 98 ? -11.091 -1.679 0.924 1.00 93.81 98 ARG A C 1
ATOM 772 O O . ARG A 1 98 ? -10.406 -0.970 1.653 1.00 93.81 98 ARG A O 1
ATOM 779 N N . PHE A 1 99 ? -12.236 -1.250 0.388 1.00 92.06 99 PHE A N 1
ATOM 780 C CA . PHE A 1 99 ? -12.750 0.103 0.616 1.00 92.06 99 PHE A CA 1
ATOM 781 C C . PHE A 1 99 ? -13.067 0.386 2.085 1.00 92.06 99 PHE A C 1
ATOM 783 O O . PHE A 1 99 ? -12.813 1.493 2.544 1.00 92.06 99 PHE A O 1
ATOM 790 N N . ARG A 1 100 ? -13.556 -0.596 2.852 1.00 92.06 100 ARG A N 1
ATOM 791 C CA . ARG A 1 100 ? -13.746 -0.427 4.305 1.00 92.06 100 ARG A CA 1
ATOM 792 C C . ARG A 1 100 ? -12.423 -0.193 5.034 1.00 92.06 100 ARG A C 1
ATOM 794 O O . ARG A 1 100 ? -12.387 0.602 5.967 1.00 92.06 100 ARG A O 1
ATOM 801 N N . VAL A 1 101 ? -11.344 -0.860 4.623 1.00 93.69 101 VAL A N 1
ATOM 802 C CA . VAL A 1 101 ? -10.008 -0.625 5.194 1.00 93.69 101 VAL A CA 1
ATOM 803 C C . VAL A 1 101 ? -9.496 0.763 4.816 1.00 93.69 101 VAL A C 1
ATOM 805 O O . VAL A 1 101 ? -9.079 1.508 5.696 1.00 93.69 101 VAL A O 1
ATOM 808 N N . LEU A 1 102 ? -9.607 1.150 3.542 1.00 94.50 102 LEU A N 1
ATOM 809 C CA . LEU A 1 102 ? -9.249 2.497 3.085 1.00 94.50 102 LEU A CA 1
ATOM 810 C C . LEU A 1 102 ? -10.042 3.571 3.835 1.00 94.50 102 LEU A C 1
ATOM 812 O O . LEU A 1 102 ? -9.473 4.559 4.283 1.00 94.50 102 LEU A O 1
ATOM 816 N N . PHE A 1 103 ? -11.333 3.342 4.072 1.00 93.00 103 PHE A N 1
ATOM 817 C CA . PHE A 1 103 ? -12.145 4.238 4.883 1.00 93.00 103 PHE A CA 1
ATOM 818 C C . PHE A 1 103 ? -11.565 4.409 6.292 1.00 93.00 103 PHE A C 1
ATOM 820 O O . PHE A 1 103 ? -11.419 5.534 6.749 1.00 93.00 103 PHE A O 1
ATOM 827 N N . LYS A 1 104 ? -11.144 3.323 6.954 1.00 91.00 104 LYS A N 1
ATOM 828 C CA . LYS A 1 104 ? -10.490 3.397 8.275 1.00 91.00 104 LYS A CA 1
ATOM 829 C C . LYS A 1 104 ? -9.143 4.127 8.260 1.00 91.00 104 LYS A C 1
ATOM 831 O O . LYS A 1 104 ? -8.760 4.681 9.285 1.00 91.00 104 LYS A O 1
ATOM 836 N N . ILE A 1 105 ? -8.415 4.086 7.144 1.00 94.25 105 ILE A N 1
ATOM 837 C CA . ILE A 1 105 ? -7.124 4.773 6.998 1.00 94.25 105 ILE A CA 1
ATOM 838 C C . ILE A 1 105 ? -7.335 6.288 6.888 1.00 94.25 105 ILE A C 1
ATOM 840 O O . ILE A 1 105 ? -6.623 7.050 7.536 1.00 94.25 105 ILE A O 1
ATOM 844 N N . TYR A 1 106 ? -8.308 6.715 6.078 1.00 93.81 106 TYR A N 1
ATOM 845 C CA . TYR A 1 106 ? -8.467 8.118 5.681 1.00 93.81 106 TYR A CA 1
ATOM 846 C C . TYR A 1 106 ? -9.552 8.891 6.434 1.00 93.81 106 TYR A C 1
ATOM 848 O O . TYR A 1 106 ? -9.497 10.112 6.430 1.00 93.81 106 TYR A O 1
ATOM 856 N N . CYS A 1 107 ? -10.513 8.219 7.072 1.00 90.38 107 CYS A N 1
ATOM 857 C CA . CYS A 1 107 ? -11.514 8.862 7.926 1.00 90.38 107 CYS A CA 1
ATOM 858 C C . CYS A 1 107 ? -10.893 9.123 9.307 1.00 90.38 107 CYS A C 1
ATOM 860 O O . CYS A 1 107 ? -10.936 8.282 10.211 1.00 90.38 107 CYS A O 1
ATOM 862 N N . ILE A 1 108 ? -10.230 10.270 9.442 1.00 77.44 108 ILE A N 1
ATOM 863 C CA . ILE A 1 108 ? -9.437 10.653 10.611 1.00 77.44 108 ILE A CA 1
ATOM 864 C C . ILE A 1 108 ? -10.356 11.069 11.758 1.00 77.44 108 ILE A C 1
ATOM 866 O O . ILE A 1 108 ? -10.090 10.687 12.901 1.00 77.44 108 ILE A O 1
ATOM 870 N N . GLU A 1 109 ? -11.437 11.783 11.439 1.00 71.88 109 GLU A N 1
ATOM 871 C CA . GLU A 1 109 ? -12.376 12.369 12.407 1.00 71.88 109 GLU A CA 1
ATOM 872 C C . GLU A 1 109 ? -13.320 11.331 13.050 1.00 71.88 109 GLU A C 1
ATOM 874 O O . GLU A 1 109 ? -13.959 11.613 14.056 1.00 71.88 109 GLU A O 1
ATOM 879 N N . GLN A 1 110 ? -13.343 10.086 12.548 1.00 66.12 110 GLN A N 1
ATOM 880 C CA . GLN A 1 110 ? -14.119 8.952 13.088 1.00 66.12 110 GLN A CA 1
ATOM 881 C C . GLN A 1 110 ? -15.639 9.183 13.215 1.00 66.12 110 GLN A C 1
ATOM 883 O O . GLN A 1 110 ? -16.319 8.417 13.894 1.00 66.12 110 GLN A O 1
ATOM 888 N N . GLU A 1 111 ? -16.214 10.153 12.502 1.00 64.94 111 GLU A N 1
ATOM 889 C CA . GLU A 1 111 ? -17.652 10.470 12.567 1.00 64.94 111 GLU A CA 1
ATOM 890 C C . GLU A 1 111 ? -18.539 9.533 11.721 1.00 64.94 111 GLU A C 1
ATOM 892 O O . GLU A 1 111 ? -19.703 9.813 11.446 1.00 64.94 111 GLU A O 1
ATOM 897 N N . GLY A 1 112 ? -18.000 8.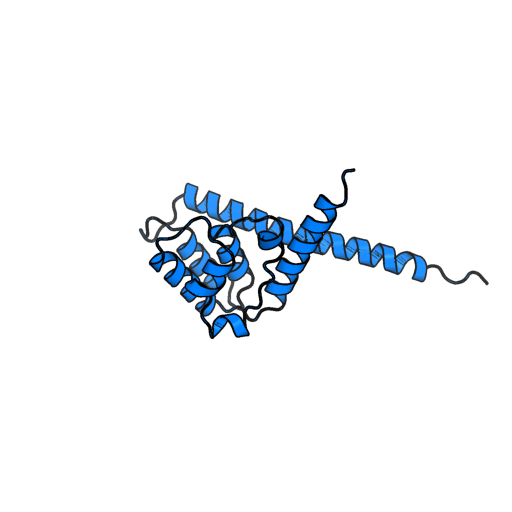402 11.253 1.00 78.88 112 GLY A N 1
ATOM 898 C CA . GLY A 1 112 ? -18.716 7.479 10.362 1.00 78.88 112 GLY A CA 1
ATOM 899 C C . GLY A 1 112 ? -18.894 8.003 8.931 1.00 78.88 112 GLY A C 1
ATOM 900 O O . GLY A 1 112 ? -19.395 7.275 8.073 1.00 78.88 112 GLY A O 1
ATOM 901 N N . THR A 1 113 ? -18.422 9.217 8.647 1.00 86.94 113 THR A N 1
ATOM 902 C CA . THR A 1 113 ? -18.384 9.835 7.320 1.00 86.94 113 THR A CA 1
ATOM 903 C C . THR A 1 113 ? -16.987 10.349 7.008 1.00 86.94 113 THR A C 1
ATOM 905 O O . THR A 1 113 ? -16.280 10.810 7.895 1.00 86.94 113 THR A O 1
ATOM 908 N N . MET A 1 114 ? -16.599 10.268 5.738 1.00 90.38 114 MET A N 1
ATOM 909 C CA . MET A 1 114 ? -15.351 10.841 5.241 1.00 90.38 114 MET A CA 1
ATOM 910 C C . MET A 1 114 ? -15.639 12.222 4.658 1.00 90.38 114 MET A C 1
ATOM 912 O O . MET A 1 114 ? -16.568 12.363 3.856 1.00 90.38 114 MET A O 1
ATOM 916 N N . THR A 1 115 ? -14.857 13.228 5.038 1.00 91.62 115 THR A N 1
ATOM 917 C CA . THR A 1 115 ? -14.981 14.572 4.462 1.00 91.62 115 THR A CA 1
ATOM 918 C C . THR A 1 115 ? -14.519 14.578 3.001 1.00 91.62 115 THR A C 1
ATOM 920 O O . THR A 1 115 ? -13.824 13.672 2.530 1.00 91.62 115 THR A O 1
ATOM 923 N N . ILE A 1 116 ? -14.893 15.611 2.238 1.00 92.44 116 ILE A N 1
ATOM 924 C CA . ILE A 1 116 ? -14.472 15.717 0.832 1.00 92.44 116 ILE A CA 1
ATOM 925 C C . ILE A 1 116 ? -12.948 15.812 0.687 1.00 92.44 116 ILE A C 1
ATOM 927 O O . ILE A 1 116 ? -12.391 15.297 -0.285 1.00 92.44 116 ILE A O 1
ATOM 931 N N . ASP A 1 117 ? -12.267 16.435 1.646 1.00 93.75 117 ASP A N 1
ATOM 932 C CA . ASP A 1 117 ? -10.818 16.608 1.604 1.00 93.75 117 ASP A CA 1
ATOM 933 C C . ASP A 1 117 ? -10.091 15.310 1.966 1.00 93.75 117 ASP A C 1
ATOM 935 O O . ASP A 1 117 ? -9.151 14.929 1.267 1.00 93.75 117 ASP A O 1
ATOM 939 N N . GLU A 1 118 ? -10.590 14.556 2.951 1.00 92.94 118 GLU A N 1
ATOM 940 C CA . GLU A 1 118 ? -10.122 13.193 3.232 1.00 92.94 118 GLU A CA 1
ATOM 941 C C . GLU A 1 118 ? -10.309 12.275 2.016 1.00 92.94 118 GLU A C 1
ATOM 943 O O . GLU A 1 118 ? -9.404 11.521 1.646 1.00 92.94 118 GLU A O 1
ATOM 948 N N . PHE A 1 119 ? -11.458 12.376 1.340 1.00 92.75 119 PHE A N 1
ATOM 949 C CA . PHE A 1 119 ? -11.730 11.600 0.135 1.00 92.75 119 PHE A CA 1
ATOM 950 C C . PHE A 1 119 ? -10.786 11.974 -1.011 1.00 92.75 119 PHE A C 1
ATOM 952 O O . PHE A 1 119 ? -10.213 11.092 -1.651 1.00 92.75 119 PHE A O 1
ATOM 959 N N . ARG A 1 120 ? -10.565 13.269 -1.261 1.00 94.81 120 ARG A N 1
ATOM 960 C CA . ARG A 1 120 ? -9.593 13.735 -2.265 1.00 94.81 120 ARG A CA 1
ATOM 961 C C . ARG A 1 120 ? -8.185 13.254 -1.945 1.00 94.81 120 ARG A C 1
ATOM 963 O O . ARG A 1 120 ? -7.480 12.811 -2.851 1.00 94.81 120 ARG A O 1
ATOM 970 N N . PHE A 1 121 ? -7.792 13.297 -0.675 1.00 94.19 121 PHE A N 1
ATOM 971 C CA . PHE A 1 121 ? -6.495 12.809 -0.229 1.00 94.19 121 PHE A CA 1
ATOM 972 C C . PHE A 1 121 ? -6.345 11.297 -0.461 1.00 94.19 121 PHE A C 1
ATOM 974 O O . PHE A 1 121 ? -5.354 10.864 -1.056 1.00 94.19 121 PHE A O 1
ATOM 981 N N . CYS A 1 122 ? -7.362 10.511 -0.098 1.00 94.06 122 CYS A N 1
ATOM 982 C CA . CYS A 1 122 ? -7.447 9.079 -0.386 1.00 94.06 122 CYS A CA 1
ATOM 983 C C . CYS A 1 122 ? -7.287 8.799 -1.884 1.00 94.06 122 CYS A C 1
ATOM 985 O O . CYS A 1 122 ? -6.381 8.073 -2.301 1.00 94.06 122 CYS A O 1
ATOM 987 N N . MET A 1 123 ? -8.105 9.445 -2.716 1.00 94.12 123 MET A N 1
ATOM 988 C CA . MET A 1 123 ? -8.068 9.257 -4.164 1.00 94.12 123 MET A CA 1
ATOM 989 C C . MET A 1 123 ? -6.724 9.663 -4.775 1.00 94.12 123 MET A C 1
ATOM 991 O O . MET A 1 123 ? -6.230 8.962 -5.657 1.00 94.12 123 MET A O 1
ATOM 995 N N . GLY A 1 124 ? -6.093 10.738 -4.294 1.00 93.75 124 GLY A N 1
ATOM 996 C CA . GLY A 1 124 ? -4.769 11.163 -4.756 1.00 93.75 124 GLY A CA 1
ATOM 997 C C . GLY A 1 124 ? -3.676 10.131 -4.464 1.00 93.75 124 GLY A C 1
ATOM 998 O O . GLY A 1 124 ? -2.856 9.822 -5.336 1.00 93.75 124 GLY A O 1
ATOM 999 N N . LYS A 1 125 ? -3.694 9.534 -3.267 1.00 92.44 125 LYS A N 1
ATOM 1000 C CA . LYS A 1 125 ? -2.756 8.465 -2.896 1.00 92.44 125 LYS A CA 1
ATOM 1001 C C . LYS A 1 125 ? -2.989 7.200 -3.718 1.00 92.44 125 LYS A C 1
ATOM 1003 O O . LYS A 1 125 ? -2.041 6.674 -4.297 1.00 92.44 125 LYS A O 1
ATOM 1008 N N . LEU A 1 126 ? -4.243 6.769 -3.863 1.00 92.06 126 LEU A N 1
ATOM 1009 C CA . LEU A 1 126 ? -4.589 5.587 -4.659 1.00 92.06 126 LEU A CA 1
ATOM 1010 C C . LEU A 1 126 ? -4.220 5.751 -6.136 1.00 92.06 126 LEU A C 1
ATOM 1012 O O . LEU A 1 126 ? -3.639 4.839 -6.725 1.00 92.06 126 LEU A O 1
ATOM 1016 N N . ALA A 1 127 ? -4.508 6.912 -6.730 1.00 90.75 127 ALA A N 1
ATOM 1017 C CA . ALA A 1 127 ? -4.147 7.207 -8.114 1.00 90.75 127 ALA A CA 1
ATOM 1018 C C . ALA A 1 127 ? -2.630 7.127 -8.329 1.00 90.75 127 ALA A C 1
ATOM 1020 O O . ALA A 1 127 ? -2.178 6.546 -9.316 1.00 90.75 127 ALA A O 1
ATOM 1021 N N . THR A 1 128 ? -1.847 7.639 -7.376 1.00 88.12 128 THR A N 1
ATOM 1022 C CA . THR A 1 128 ? -0.381 7.559 -7.408 1.00 88.12 128 THR A CA 1
ATOM 1023 C C . THR A 1 128 ? 0.097 6.105 -7.354 1.00 88.12 128 THR A C 1
ATOM 1025 O O . THR A 1 128 ? 0.879 5.686 -8.209 1.00 88.12 128 THR A O 1
ATOM 1028 N N . SER A 1 129 ? -0.413 5.296 -6.418 1.00 85.12 129 SER A N 1
ATOM 1029 C CA . SER A 1 129 ? -0.027 3.883 -6.276 1.00 85.12 129 SER A CA 1
ATOM 1030 C C . SER A 1 129 ? -0.392 3.039 -7.505 1.00 85.12 129 SER A C 1
ATOM 1032 O O . SER A 1 129 ? 0.416 2.235 -7.986 1.00 85.12 129 SER A O 1
ATOM 1034 N N . VAL A 1 130 ? -1.597 3.233 -8.050 1.00 86.81 130 VAL A N 1
ATOM 1035 C CA . VAL A 1 130 ? -2.053 2.541 -9.265 1.00 86.81 130 VAL A CA 1
ATOM 1036 C C . VAL A 1 130 ? -1.239 2.993 -10.477 1.00 86.81 130 VAL A C 1
ATOM 1038 O O . VAL A 1 130 ? -0.752 2.153 -11.234 1.00 86.81 130 VAL A O 1
ATOM 1041 N N . GLY A 1 131 ? -1.027 4.302 -10.638 1.00 85.44 131 GLY A N 1
ATOM 1042 C CA . GLY A 1 131 ? -0.236 4.869 -11.729 1.00 85.44 131 GLY A CA 1
ATOM 1043 C C . GLY A 1 131 ? 1.208 4.362 -11.738 1.00 85.44 131 GLY A C 1
ATOM 1044 O O . GLY A 1 131 ? 1.715 3.964 -12.791 1.00 85.44 131 GLY A O 1
ATOM 1045 N N . ALA A 1 132 ? 1.848 4.287 -10.568 1.00 82.38 132 ALA A N 1
ATOM 1046 C CA . ALA A 1 132 ? 3.188 3.724 -10.421 1.00 82.38 132 ALA A CA 1
ATOM 1047 C C . ALA A 1 132 ? 3.230 2.246 -10.846 1.00 82.38 132 ALA A C 1
ATOM 1049 O O . ALA A 1 132 ? 4.069 1.859 -11.660 1.00 82.38 132 ALA A O 1
ATOM 1050 N N . THR A 1 133 ? 2.273 1.440 -10.375 1.00 82.38 133 THR A N 1
ATOM 1051 C CA . THR A 1 133 ? 2.171 0.013 -10.730 1.00 82.38 133 THR A CA 1
ATOM 1052 C C . THR A 1 133 ? 1.994 -0.183 -12.239 1.00 82.38 133 THR A C 1
ATOM 1054 O O . THR A 1 133 ? 2.700 -0.981 -12.857 1.00 82.38 133 THR A O 1
ATOM 1057 N N . LEU A 1 134 ? 1.074 0.559 -12.863 1.00 84.25 134 LEU A N 1
ATOM 1058 C CA . LEU A 1 134 ? 0.825 0.473 -14.305 1.00 84.25 134 LEU A CA 1
ATOM 1059 C C . LEU A 1 134 ? 2.054 0.887 -15.121 1.00 84.25 134 LEU A C 1
ATOM 1061 O O . LEU A 1 134 ? 2.376 0.246 -16.120 1.00 84.25 134 LEU A O 1
ATOM 1065 N N . THR A 1 135 ? 2.775 1.916 -14.674 1.00 83.06 135 THR A N 1
ATOM 1066 C CA . THR A 1 135 ? 4.015 2.378 -15.316 1.00 83.06 135 THR A CA 1
ATOM 1067 C C . THR A 1 135 ? 5.102 1.304 -15.279 1.00 83.06 135 THR A C 1
ATOM 1069 O O . THR A 1 135 ? 5.762 1.051 -16.291 1.00 83.06 135 THR A O 1
ATOM 1072 N N . ILE A 1 136 ? 5.256 0.626 -14.139 1.00 79.75 136 ILE A N 1
ATOM 1073 C CA . ILE A 1 136 ? 6.191 -0.491 -13.987 1.00 79.75 136 ILE A CA 1
ATOM 1074 C C . ILE A 1 136 ? 5.822 -1.629 -14.949 1.00 79.75 136 ILE A C 1
ATOM 1076 O O . ILE A 1 136 ? 6.664 -2.061 -15.739 1.00 79.75 136 ILE A O 1
ATOM 1080 N N . LYS A 1 137 ? 4.554 -2.064 -14.963 1.00 79.44 137 LYS A N 1
ATOM 1081 C CA . LYS A 1 137 ? 4.086 -3.150 -15.847 1.00 79.44 137 LYS A CA 1
ATOM 1082 C C . LYS A 1 137 ? 4.246 -2.813 -17.329 1.00 79.44 137 LYS A C 1
ATOM 1084 O O . LYS A 1 137 ? 4.696 -3.655 -18.103 1.00 79.44 137 LYS A O 1
ATOM 1089 N N . LYS A 1 138 ? 3.952 -1.569 -17.717 1.00 83.44 138 LYS A N 1
ATOM 1090 C CA . LYS A 1 138 ? 4.187 -1.070 -19.078 1.00 83.44 138 LYS A CA 1
ATOM 1091 C C . LYS A 1 138 ? 5.667 -1.158 -19.463 1.00 83.44 138 LYS A C 1
ATOM 1093 O O . LYS A 1 138 ? 5.979 -1.578 -20.573 1.00 83.44 138 LYS A O 1
ATOM 1098 N N . THR A 1 139 ? 6.571 -0.785 -18.559 1.00 80.81 139 THR A N 1
ATOM 1099 C CA . THR A 1 139 ? 8.022 -0.835 -18.808 1.00 80.81 139 THR A CA 1
ATOM 1100 C C . THR A 1 139 ? 8.496 -2.271 -19.035 1.00 80.81 139 THR A C 1
ATOM 1102 O O . THR A 1 139 ? 9.196 -2.527 -20.009 1.00 80.81 139 THR A O 1
ATOM 1105 N N . ILE A 1 140 ? 8.049 -3.220 -18.203 1.00 80.94 140 ILE A N 1
ATOM 1106 C CA . ILE A 1 140 ? 8.364 -4.649 -18.370 1.00 80.94 140 ILE A CA 1
ATOM 1107 C C . ILE A 1 14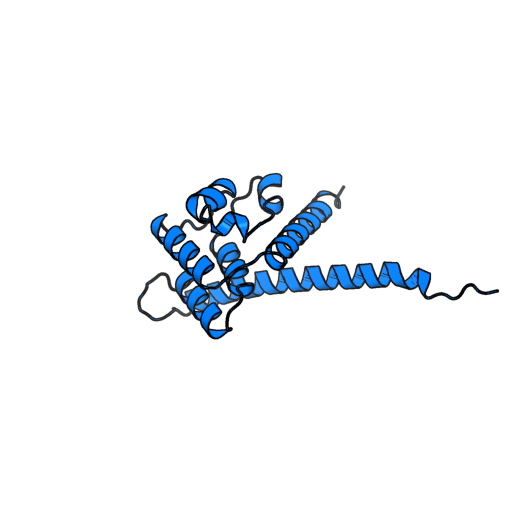0 ? 7.888 -5.154 -19.733 1.00 80.94 140 ILE A C 1
ATOM 1109 O O . ILE A 1 140 ? 8.647 -5.811 -20.439 1.00 80.94 140 ILE A O 1
ATOM 1113 N N . LEU A 1 141 ? 6.654 -4.824 -20.125 1.00 83.12 141 LEU A N 1
ATOM 1114 C CA . LEU A 1 141 ? 6.109 -5.238 -21.417 1.00 83.12 141 LEU A CA 1
ATOM 1115 C C . LEU A 1 141 ? 6.960 -4.719 -22.586 1.00 83.12 141 LEU A C 1
ATOM 1117 O O . LEU A 1 141 ? 7.264 -5.482 -23.498 1.00 83.12 141 LEU A O 1
ATOM 1121 N N . HIS A 1 142 ? 7.383 -3.452 -22.545 1.00 84.38 142 HIS A N 1
ATOM 1122 C CA . HIS A 1 142 ? 8.267 -2.893 -23.571 1.00 84.38 142 HIS A CA 1
ATOM 1123 C C . HIS A 1 142 ? 9.620 -3.611 -23.644 1.00 84.38 142 HIS A C 1
ATOM 1125 O O . HIS A 1 142 ? 10.096 -3.884 -24.744 1.00 84.38 142 HIS A O 1
ATOM 1131 N N . GLU A 1 143 ? 10.234 -3.939 -22.507 1.00 81.50 143 GLU A N 1
ATOM 1132 C CA . GLU A 1 143 ? 11.507 -4.669 -22.494 1.00 81.50 143 GLU A CA 1
ATOM 1133 C C . GLU A 1 143 ? 11.348 -6.112 -22.994 1.00 81.50 143 GLU A C 1
ATOM 1135 O O . GLU A 1 143 ? 12.176 -6.588 -23.769 1.00 81.50 143 GLU A O 1
ATOM 1140 N N . LEU A 1 144 ? 10.247 -6.790 -22.653 1.00 81.81 144 LEU A N 1
ATOM 1141 C CA . LEU A 1 144 ? 9.932 -8.113 -23.201 1.00 81.81 144 LEU A CA 1
ATOM 1142 C C . LEU A 1 144 ? 9.775 -8.083 -24.725 1.00 81.81 144 LEU A C 1
ATOM 1144 O O . LEU A 1 144 ? 10.276 -8.983 -25.401 1.00 81.81 144 LEU A O 1
ATOM 1148 N N . ILE A 1 145 ? 9.123 -7.051 -25.270 1.00 85.88 145 ILE A N 1
ATOM 1149 C CA . ILE A 1 145 ? 8.992 -6.858 -26.722 1.00 85.88 145 ILE A CA 1
ATOM 1150 C C . ILE A 1 145 ? 10.379 -6.697 -27.356 1.00 85.88 145 ILE A C 1
ATOM 1152 O O . ILE A 1 145 ? 10.716 -7.468 -28.250 1.00 85.88 145 ILE A O 1
ATOM 1156 N N . LYS A 1 146 ? 11.222 -5.794 -26.837 1.00 84.50 146 LYS A N 1
ATOM 1157 C CA . LYS A 1 146 ? 12.590 -5.580 -27.348 1.00 84.50 146 LYS A CA 1
ATOM 1158 C C . LYS A 1 146 ? 13.454 -6.842 -27.322 1.00 84.50 146 LYS A C 1
ATOM 1160 O O . LYS A 1 146 ? 14.245 -7.058 -28.229 1.00 84.50 146 LYS A O 1
ATOM 1165 N N . ILE A 1 147 ? 13.336 -7.666 -26.278 1.00 86.75 147 ILE A N 1
ATOM 1166 C CA . ILE A 1 147 ? 14.086 -8.930 -26.166 1.00 86.75 147 ILE A CA 1
ATOM 1167 C C . ILE A 1 147 ? 13.571 -9.969 -27.173 1.00 86.75 147 ILE A C 1
ATOM 1169 O O . ILE A 1 147 ? 14.337 -10.807 -27.653 1.00 86.75 147 ILE A O 1
ATOM 1173 N N . SER A 1 148 ? 12.275 -9.930 -27.481 1.00 83.56 148 SER A N 1
ATOM 1174 C CA . SER A 1 148 ? 11.622 -10.892 -28.370 1.00 83.56 148 SER A CA 1
ATOM 1175 C C . SER A 1 148 ? 11.804 -10.545 -29.850 1.00 83.56 148 SER A C 1
ATOM 1177 O O . SER A 1 148 ? 11.957 -11.453 -30.659 1.00 83.56 148 SER A O 1
ATOM 1179 N N . GLU A 1 149 ? 11.845 -9.258 -30.209 1.00 81.75 149 GLU A N 1
ATOM 1180 C CA . GLU A 1 149 ? 11.972 -8.771 -31.594 1.00 81.75 149 GLU A CA 1
ATOM 1181 C C . GLU A 1 149 ? 13.151 -9.389 -32.381 1.00 81.75 149 GLU A C 1
ATOM 1183 O O . GLU A 1 149 ? 12.911 -9.902 -33.475 1.00 81.75 149 GLU A O 1
ATOM 1188 N N . PRO A 1 150 ? 14.392 -9.466 -31.855 1.00 77.31 150 PRO A N 1
ATOM 1189 C CA . PRO A 1 150 ? 15.514 -10.090 -32.561 1.00 77.31 150 PRO A CA 1
ATOM 1190 C C . PRO A 1 150 ? 15.337 -11.590 -32.821 1.00 77.31 150 PRO A C 1
ATOM 1192 O O . PRO A 1 150 ? 15.963 -12.132 -33.724 1.00 77.31 150 PRO A O 1
ATOM 1195 N N . ARG A 1 151 ? 14.504 -12.275 -32.026 1.00 66.69 151 ARG A N 1
ATOM 1196 C CA . ARG A 1 151 ? 14.240 -13.721 -32.145 1.00 66.69 151 ARG A CA 1
ATOM 1197 C C . ARG A 1 151 ? 13.095 -14.042 -33.106 1.00 66.69 151 ARG A C 1
ATOM 1199 O O . ARG A 1 151 ? 12.860 -15.210 -33.393 1.00 66.69 151 ARG A O 1
ATOM 1206 N N . LEU A 1 152 ? 12.364 -13.022 -33.559 1.00 62.69 152 LEU A N 1
ATOM 1207 C CA . LEU A 1 152 ? 11.249 -13.149 -34.498 1.00 62.69 152 LEU A CA 1
ATOM 1208 C C . LEU A 1 152 ? 11.675 -12.933 -35.955 1.00 62.69 152 LEU A C 1
ATOM 1210 O O . LEU A 1 152 ? 10.864 -13.146 -36.854 1.00 62.69 152 LEU A O 1
ATOM 1214 N N . VAL A 1 153 ? 12.926 -12.531 -36.203 1.00 60.50 153 VAL A N 1
ATOM 1215 C CA . VAL A 1 153 ? 13.499 -12.484 -37.551 1.00 60.50 153 VAL A CA 1
ATOM 1216 C C . VAL A 1 153 ? 13.918 -13.911 -37.925 1.00 60.50 153 VAL A C 1
ATOM 1218 O O . VAL A 1 153 ? 14.800 -14.457 -37.262 1.00 60.50 153 VAL A O 1
ATOM 1221 N N . PRO A 1 154 ? 13.302 -14.551 -38.939 1.00 58.41 154 PRO A N 1
ATOM 1222 C CA . PRO A 1 154 ? 13.764 -15.847 -39.418 1.00 58.41 154 PRO A CA 1
ATOM 1223 C C . PRO A 1 154 ? 15.205 -15.706 -39.907 1.00 58.41 154 PRO A C 1
ATOM 1225 O O . PRO A 1 154 ? 15.518 -14.723 -40.583 1.00 58.41 154 PRO A O 1
ATOM 1228 N N . GLU A 1 155 ? 16.065 -16.678 -39.596 1.00 57.69 155 GLU A N 1
ATOM 1229 C CA . GLU A 1 155 ? 17.356 -16.820 -40.272 1.00 57.69 155 GLU A CA 1
ATOM 1230 C C . GLU A 1 155 ? 17.085 -16.837 -41.782 1.00 57.69 155 GLU A C 1
ATOM 1232 O O . GLU A 1 155 ? 16.503 -17.786 -42.309 1.00 57.69 155 GLU A O 1
ATOM 1237 N N . GLN A 1 156 ? 17.422 -15.745 -42.471 1.00 53.50 156 GLN A N 1
ATOM 1238 C CA . GLN A 1 156 ? 17.423 -15.713 -43.926 1.00 53.50 156 GLN A CA 1
ATOM 1239 C C . GLN A 1 156 ? 18.547 -16.650 -44.381 1.00 53.50 156 GLN A C 1
ATOM 1241 O O . GLN A 1 156 ? 19.719 -16.278 -44.316 1.00 53.50 156 GLN A O 1
ATOM 1246 N N . GLN A 1 157 ? 18.174 -17.881 -44.745 1.00 46.41 157 GLN A N 1
ATOM 1247 C CA . GLN A 1 157 ? 18.985 -18.785 -45.563 1.00 46.41 157 GLN A CA 1
ATOM 1248 C C . GLN A 1 157 ? 19.023 -18.295 -47.009 1.00 46.41 157 GLN A C 1
ATOM 1250 O O . GLN A 1 157 ? 17.963 -17.842 -47.502 1.00 46.41 157 GLN A O 1
#

Secondary structure (DSSP, 8-state):
--SHHHHHHHHHHHHHHHHHHHS---HHHHHHHHHHHHHTT--SEE-HHHIIIIIS-TTHHHH-----HHHHTTTPPEEHHHHHHHHHHHSSS-HHHHHHHHHHHH--S-SSS--HHHHHHHHHHHHHHHHHHHHHHHHHHHHHHHHHGGGSS----

pLDDT: mean 85.99, std 11.73, range [38.69, 96.56]

Sequence (157 aa):
MGNIADAELKTNSLMFSQSVEASYITSDMVCTMVNRWNSNGKPIFMGPKDFKERILTSDMDQEIKLNYMKWLTQGLDIDMFEMLSVLSLYARSSISARFRVLFKIYCIEQEGTMTIDEFRFCMGKLATSVGATLTIKKTILHELIKISEPRLVPEQQ

Radius of gyration: 18.61 Å; chains: 1; bounding box: 45×35×64 Å

InterPro domains:
  IPR011992 EF-hand domain pair [SSF47473] (33-126)

Organism: NCBI:txid182087

Foldseek 3Di:
DPDPVVVVLLVLLLQQLVLLLQAAFALVLLVQLLVQCVVVVVDQWAAPVCCCPRRQDPVRCVRRPGRCCNCVVVVHTDRPLLVSLSSLVSHPDDPVSSVVSLCSSQQPVPPPDHDPVSVVVSVVSNCVNVVSSVVSVVVVVVVVCVVCVVVPDPPPD